Protein AF-A0A3P6RA27-F1 (afdb_monomer_lite)

Sequence (136 aa):
MIRNFPKHPKLVFAFSMSYLLFIHFYRWMILTSYYLDITGPMMVAVQKITTVAFSLHDGRVKKKEELSELQEREAITELPSLSEYISYVFNFQTALTGPVNFYSDYIAFIDGVHVVRTKEGKVPRKFVVKSVSLFT

Structure (mmCIF, N/CA/C/O backbone):
data_AF-A0A3P6RA27-F1
#
_entry.id   AF-A0A3P6RA27-F1
#
loop_
_atom_site.group_PDB
_atom_site.id
_atom_site.type_symbol
_atom_site.label_atom_id
_atom_site.label_alt_id
_atom_site.label_comp_id
_atom_site.label_asym_id
_atom_site.label_entity_id
_atom_site.label_seq_id
_atom_site.pdbx_PDB_ins_code
_atom_site.Cartn_x
_atom_site.Cartn_y
_atom_site.Cartn_z
_atom_site.occupancy
_atom_site.B_iso_or_equiv
_atom_site.auth_seq_id
_atom_site.auth_comp_id
_atom_site.auth_asym_id
_atom_site.auth_atom_id
_atom_site.pdbx_PDB_model_num
ATOM 1 N N . MET A 1 1 ? -13.675 -19.217 9.299 1.00 39.56 1 MET A N 1
ATOM 2 C CA . MET A 1 1 ? -12.672 -19.954 10.101 1.00 39.56 1 MET A CA 1
ATOM 3 C C . MET A 1 1 ? -11.304 -19.863 9.417 1.00 39.56 1 MET A C 1
ATOM 5 O O . MET A 1 1 ? -10.940 -20.759 8.678 1.00 39.56 1 MET A O 1
ATOM 9 N N . ILE A 1 2 ? -10.558 -18.769 9.620 1.00 46.12 2 ILE A N 1
ATOM 10 C CA . ILE A 1 2 ? -9.122 -18.671 9.283 1.00 46.12 2 ILE A CA 1
ATOM 11 C C . ILE A 1 2 ? -8.466 -17.996 10.492 1.00 46.12 2 ILE A C 1
ATOM 13 O O . ILE A 1 2 ? -8.526 -16.780 10.643 1.00 46.12 2 ILE A O 1
ATOM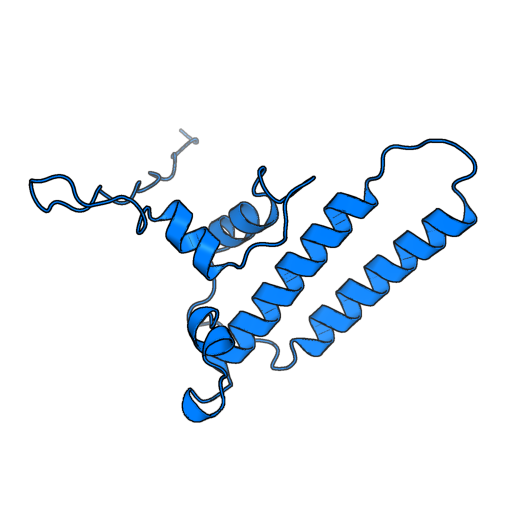 17 N N . ARG A 1 3 ? -7.964 -18.812 11.429 1.00 51.16 3 ARG A N 1
ATOM 18 C CA . ARG A 1 3 ? -7.593 -18.389 12.796 1.00 51.16 3 ARG A CA 1
ATOM 19 C C . ARG A 1 3 ? -6.135 -17.924 12.939 1.00 51.16 3 ARG A C 1
ATOM 21 O O . ARG A 1 3 ? -5.746 -17.520 14.026 1.00 51.16 3 ARG A O 1
ATOM 28 N N . ASN A 1 4 ? -5.343 -17.947 11.865 1.00 49.09 4 ASN A N 1
ATOM 29 C CA . ASN A 1 4 ? -3.896 -17.704 11.910 1.00 49.09 4 ASN A CA 1
ATOM 30 C C . ASN A 1 4 ? -3.463 -16.638 10.891 1.00 49.09 4 ASN A C 1
ATOM 32 O O . ASN A 1 4 ? -2.715 -16.930 9.962 1.00 49.09 4 ASN A O 1
ATOM 36 N N . PHE A 1 5 ? -3.937 -15.399 11.048 1.00 54.56 5 PHE A N 1
ATOM 37 C CA . PHE A 1 5 ? -3.316 -14.280 10.336 1.00 54.56 5 PHE A CA 1
ATOM 38 C C . PHE A 1 5 ? -1.900 -14.052 10.883 1.00 54.56 5 PHE A C 1
ATOM 40 O O . PHE A 1 5 ? -1.728 -14.056 12.107 1.00 54.56 5 PHE A O 1
ATOM 47 N N . PRO A 1 6 ? -0.879 -13.872 10.026 1.00 53.84 6 PRO A N 1
ATOM 48 C CA . PRO A 1 6 ? 0.467 -13.579 10.492 1.00 53.84 6 PRO A CA 1
ATOM 49 C C . PRO A 1 6 ? 0.434 -12.280 11.301 1.00 53.84 6 PRO A C 1
ATOM 51 O O . PRO A 1 6 ? 0.137 -11.212 10.774 1.00 53.84 6 PRO A O 1
ATOM 54 N N . LYS A 1 7 ? 0.766 -12.367 12.594 1.00 61.12 7 LYS A N 1
ATOM 55 C CA . LYS A 1 7 ? 0.785 -11.236 13.544 1.00 61.12 7 LYS A CA 1
ATOM 56 C C . LYS A 1 7 ? 1.835 -10.164 13.204 1.00 61.12 7 LYS A C 1
ATOM 58 O O . LYS A 1 7 ? 2.013 -9.208 13.948 1.00 61.12 7 LYS A O 1
ATOM 63 N N . HIS A 1 8 ? 2.579 -10.339 12.114 1.00 69.44 8 HIS A N 1
ATOM 64 C CA . HIS A 1 8 ? 3.754 -9.547 11.779 1.00 69.44 8 HIS A CA 1
ATOM 65 C C . HIS A 1 8 ? 3.682 -9.066 10.322 1.00 69.44 8 HIS A C 1
ATOM 67 O O . HIS A 1 8 ? 4.352 -9.639 9.460 1.00 69.44 8 HIS A O 1
ATOM 73 N N . PRO A 1 9 ? 2.940 -7.977 10.030 1.00 80.25 9 PRO A N 1
ATOM 74 C CA . PRO A 1 9 ? 2.964 -7.322 8.712 1.00 80.25 9 PRO A CA 1
ATOM 75 C C . PRO A 1 9 ? 4.386 -6.910 8.291 1.00 80.25 9 PRO A C 1
ATOM 77 O O . PRO A 1 9 ? 4.700 -6.840 7.106 1.00 80.25 9 PRO A O 1
ATOM 80 N N . LYS A 1 10 ? 5.288 -6.749 9.270 1.00 81.75 10 LYS A N 1
ATOM 81 C CA . LYS A 1 10 ? 6.725 -6.514 9.083 1.00 81.75 10 LYS A CA 1
ATOM 82 C C . LYS A 1 10 ? 7.415 -7.580 8.222 1.00 81.75 10 LYS A C 1
ATOM 84 O O . LYS A 1 10 ? 8.324 -7.233 7.481 1.00 81.75 10 LYS A O 1
ATOM 89 N N . LEU A 1 11 ? 6.997 -8.849 8.294 1.00 84.88 11 LEU A N 1
ATOM 90 C CA . LEU A 1 11 ? 7.580 -9.916 7.469 1.00 84.88 11 LEU A CA 1
ATOM 91 C C . LEU A 1 11 ? 7.183 -9.768 5.998 1.00 84.88 11 LEU A C 1
ATOM 93 O O . LEU A 1 11 ? 8.039 -9.853 5.122 1.00 84.88 11 LEU A O 1
ATOM 97 N N . VAL A 1 12 ? 5.901 -9.492 5.739 1.00 84.56 12 VAL A N 1
ATOM 98 C CA . VAL A 1 12 ? 5.381 -9.235 4.386 1.00 84.56 12 VAL A CA 1
ATOM 99 C C . VAL A 1 12 ? 6.079 -8.020 3.782 1.00 84.56 12 VAL A C 1
ATOM 101 O O . VAL A 1 12 ? 6.522 -8.065 2.636 1.00 84.56 12 VAL A O 1
ATOM 104 N N . PHE A 1 13 ? 6.247 -6.964 4.577 1.00 86.56 13 PHE A N 1
ATOM 105 C CA . PHE A 1 13 ? 6.991 -5.778 4.181 1.00 86.56 13 PHE A CA 1
ATOM 106 C C . PHE A 1 13 ? 8.459 -6.086 3.866 1.00 86.56 13 PHE A C 1
ATOM 108 O O . PHE A 1 13 ? 8.929 -5.745 2.786 1.00 86.56 13 PHE A O 1
ATOM 115 N N . ALA A 1 14 ? 9.178 -6.764 4.766 1.00 88.56 14 ALA A N 1
ATOM 116 C CA . ALA A 1 14 ? 10.590 -7.089 4.572 1.00 88.56 14 ALA A CA 1
ATOM 117 C C . ALA A 1 14 ? 10.814 -7.950 3.320 1.00 88.56 14 ALA A C 1
ATOM 119 O O . ALA A 1 14 ? 11.718 -7.669 2.533 1.00 88.56 14 ALA A O 1
ATOM 120 N N . PHE A 1 15 ? 9.961 -8.952 3.094 1.00 88.94 15 PHE A N 1
ATOM 121 C CA . PHE A 1 15 ? 10.001 -9.783 1.891 1.00 88.94 15 PHE A CA 1
ATOM 122 C C . PHE A 1 15 ? 9.727 -8.965 0.619 1.00 88.94 15 PHE A C 1
ATOM 124 O O . PHE A 1 15 ? 10.492 -9.019 -0.340 1.00 88.94 15 PHE A O 1
ATOM 131 N N . SER A 1 16 ? 8.674 -8.147 0.624 1.00 86.94 16 SER A N 1
ATOM 132 C CA . SER A 1 16 ? 8.287 -7.362 -0.555 1.00 86.94 16 SER A CA 1
ATOM 133 C C . SER A 1 16 ? 9.319 -6.277 -0.894 1.00 86.94 16 SER A C 1
ATOM 135 O O . SER A 1 16 ? 9.634 -6.063 -2.063 1.00 86.94 16 SER A O 1
ATOM 137 N N . MET A 1 17 ? 9.898 -5.628 0.121 1.00 88.94 17 MET A N 1
ATOM 138 C CA . MET A 1 17 ? 10.948 -4.618 -0.043 1.00 88.94 17 MET A CA 1
ATOM 139 C C . MET A 1 17 ? 12.278 -5.210 -0.504 1.00 88.94 17 MET A C 1
ATOM 141 O O . MET A 1 17 ? 12.929 -4.625 -1.365 1.00 88.94 17 MET A O 1
ATOM 145 N N . SER A 1 18 ? 12.686 -6.363 0.034 1.00 90.44 18 SER A N 1
ATOM 146 C CA . SER A 1 18 ? 13.915 -7.041 -0.406 1.00 90.44 18 SER A CA 1
ATOM 147 C C . SER A 1 18 ? 13.814 -7.510 -1.858 1.00 90.44 18 SER A C 1
ATOM 149 O O . SER A 1 18 ? 14.762 -7.335 -2.622 1.00 90.44 18 SER A O 1
ATOM 151 N N . TYR A 1 19 ? 12.645 -8.003 -2.276 1.00 89.19 19 TYR A N 1
ATOM 152 C CA . TYR A 1 19 ? 12.371 -8.327 -3.675 1.00 89.19 19 TYR A CA 1
ATOM 153 C C . TYR A 1 19 ? 12.451 -7.094 -4.593 1.00 89.19 19 TYR A C 1
ATOM 155 O O . TYR A 1 19 ? 13.135 -7.121 -5.619 1.00 89.19 19 TYR A O 1
ATOM 163 N N . LEU A 1 20 ? 11.820 -5.981 -4.199 1.00 88.00 20 LEU A N 1
ATOM 164 C CA . LEU A 1 20 ? 11.894 -4.709 -4.930 1.00 88.00 20 LEU A CA 1
ATOM 165 C C . LEU A 1 20 ? 13.331 -4.197 -5.065 1.00 88.00 20 LEU A C 1
ATOM 167 O O . LEU A 1 20 ? 13.729 -3.765 -6.150 1.00 88.00 20 LEU A O 1
ATOM 171 N N . LEU A 1 21 ? 14.096 -4.261 -3.971 1.00 90.31 21 LEU A N 1
ATOM 172 C CA . LEU A 1 21 ? 15.491 -3.837 -3.909 1.00 90.31 21 LEU A CA 1
ATOM 173 C C . LEU A 1 21 ? 16.354 -4.659 -4.864 1.00 90.31 21 LEU A C 1
ATOM 175 O O . LEU A 1 21 ? 17.126 -4.086 -5.627 1.00 90.31 21 LEU A O 1
ATOM 179 N N . PHE A 1 22 ? 16.186 -5.982 -4.867 1.00 89.12 22 PHE A N 1
ATOM 180 C CA . PHE A 1 22 ? 16.921 -6.870 -5.762 1.00 89.12 22 PHE A CA 1
ATOM 181 C C . PHE A 1 22 ? 16.669 -6.528 -7.236 1.00 89.12 22 PHE A C 1
ATOM 183 O O . PHE A 1 22 ? 17.613 -6.418 -8.014 1.00 89.12 22 PHE A O 1
ATOM 190 N N . ILE A 1 23 ? 15.415 -6.279 -7.619 1.00 87.19 23 ILE A N 1
ATOM 191 C CA . ILE A 1 23 ? 15.055 -5.921 -9.000 1.00 87.19 23 ILE A CA 1
ATOM 192 C C . ILE A 1 23 ? 15.596 -4.544 -9.392 1.00 87.19 23 ILE A C 1
ATOM 194 O O . ILE A 1 23 ? 16.062 -4.357 -10.516 1.00 87.19 23 ILE A O 1
ATOM 198 N N . HIS A 1 24 ? 15.561 -3.574 -8.478 1.00 86.38 24 HIS A N 1
ATOM 199 C CA . HIS A 1 24 ? 16.134 -2.250 -8.718 1.00 86.38 24 HIS A CA 1
ATOM 200 C C . HIS A 1 24 ? 17.655 -2.303 -8.856 1.00 86.38 24 HIS A C 1
ATOM 202 O O . HIS A 1 24 ? 18.211 -1.661 -9.744 1.00 86.38 24 HIS A O 1
ATOM 208 N N . PHE A 1 25 ? 18.314 -3.114 -8.032 1.00 87.12 25 PHE A N 1
ATOM 209 C CA . PHE A 1 25 ? 19.752 -3.338 -8.097 1.00 87.12 25 PHE A CA 1
ATOM 210 C C . PHE A 1 25 ? 20.162 -4.065 -9.387 1.00 87.12 25 PHE A C 1
ATOM 212 O O . PHE A 1 25 ? 21.084 -3.636 -10.076 1.00 87.12 25 PHE A O 1
ATOM 219 N N . TYR A 1 26 ? 19.420 -5.105 -9.777 1.00 84.94 26 TYR A N 1
ATOM 220 C CA . TYR A 1 26 ? 19.611 -5.810 -11.046 1.00 84.94 26 TYR A CA 1
ATOM 221 C C . TYR A 1 26 ? 19.446 -4.869 -12.248 1.00 84.94 26 TYR A C 1
ATOM 223 O O . TYR A 1 26 ? 20.286 -4.855 -13.148 1.00 84.94 26 TYR A O 1
ATOM 231 N N . ARG A 1 27 ? 18.404 -4.022 -12.231 1.00 80.81 27 ARG A N 1
ATOM 232 C CA . ARG A 1 27 ? 18.187 -2.985 -13.249 1.00 80.81 27 ARG A CA 1
ATOM 233 C C . ARG A 1 27 ? 19.374 -2.027 -13.321 1.00 80.81 27 ARG A C 1
ATOM 235 O O . ARG A 1 27 ? 19.874 -1.786 -14.410 1.00 80.81 27 ARG A O 1
ATOM 242 N N . TRP A 1 28 ? 19.847 -1.528 -12.181 1.00 82.88 28 TRP A N 1
ATOM 243 C CA . TRP A 1 28 ? 20.995 -0.619 -12.118 1.00 82.88 28 TRP A CA 1
ATOM 244 C C . TRP A 1 28 ? 22.267 -1.219 -12.737 1.00 82.88 28 TRP A C 1
ATOM 246 O O . TRP A 1 28 ? 23.018 -0.509 -13.397 1.00 82.88 28 TRP A O 1
ATOM 256 N N . MET A 1 29 ? 22.508 -2.521 -12.556 1.00 80.88 29 MET A N 1
ATOM 257 C CA . MET A 1 29 ? 23.712 -3.182 -13.073 1.00 80.88 29 MET A CA 1
ATOM 258 C C . MET A 1 29 ? 23.681 -3.481 -14.579 1.00 80.88 29 MET A C 1
ATOM 260 O O . MET A 1 29 ? 24.739 -3.530 -15.200 1.00 80.88 29 MET A O 1
ATOM 264 N N . ILE A 1 30 ? 22.505 -3.739 -15.160 1.00 76.25 30 ILE A N 1
ATOM 265 C CA . ILE A 1 30 ? 22.386 -4.329 -16.509 1.00 76.25 30 ILE A CA 1
ATOM 266 C C . ILE A 1 30 ? 21.826 -3.350 -17.545 1.00 76.25 30 ILE A C 1
ATOM 268 O O . ILE A 1 30 ? 22.138 -3.472 -18.732 1.00 76.25 30 ILE A O 1
ATOM 272 N N . LEU A 1 31 ? 21.020 -2.365 -17.138 1.00 68.31 31 LEU A N 1
ATOM 273 C CA . LEU A 1 31 ? 20.383 -1.453 -18.087 1.00 68.31 31 LEU A CA 1
ATOM 274 C C . LEU A 1 31 ? 21.376 -0.389 -18.588 1.00 68.31 31 LEU A C 1
ATOM 276 O O . LEU A 1 31 ? 21.612 0.627 -17.944 1.00 68.31 31 LEU A O 1
ATOM 280 N N . THR A 1 32 ? 21.930 -0.615 -19.778 1.00 65.19 32 THR A N 1
ATOM 281 C CA . THR A 1 32 ? 22.734 0.358 -20.546 1.00 65.19 32 THR A CA 1
ATOM 282 C C . THR A 1 32 ? 21.948 1.005 -21.700 1.00 65.19 32 THR A C 1
ATOM 284 O O . THR A 1 32 ? 22.461 1.906 -22.356 1.00 65.19 32 THR A O 1
ATOM 287 N N . SER A 1 33 ? 20.695 0.584 -21.941 1.00 61.69 33 SER A N 1
ATOM 288 C CA . SER A 1 33 ? 19.819 1.061 -23.028 1.00 61.69 33 SER A CA 1
ATOM 289 C C . SER A 1 33 ? 18.358 1.234 -22.567 1.00 61.69 33 SER A C 1
ATOM 291 O O . SER A 1 33 ? 17.960 0.672 -21.546 1.00 61.69 33 SER A O 1
ATOM 293 N N . TYR A 1 34 ? 17.559 2.006 -23.315 1.00 61.28 34 TYR A N 1
ATOM 294 C CA . TYR A 1 34 ? 16.158 2.339 -23.006 1.00 61.28 34 TYR A CA 1
ATOM 295 C C . TYR A 1 34 ? 15.249 1.095 -23.111 1.00 61.28 34 TYR A C 1
ATOM 297 O O . TYR A 1 34 ? 14.945 0.631 -24.208 1.00 61.28 34 TYR A O 1
ATOM 305 N N . TYR A 1 35 ? 14.799 0.570 -21.969 1.00 70.38 35 TYR A N 1
ATOM 306 C CA . TYR A 1 35 ? 13.804 -0.507 -21.861 1.00 70.38 35 TYR A CA 1
ATOM 307 C C . TYR A 1 35 ? 12.530 -0.009 -21.162 1.00 70.38 35 TYR A C 1
ATOM 309 O O . TYR A 1 35 ? 12.56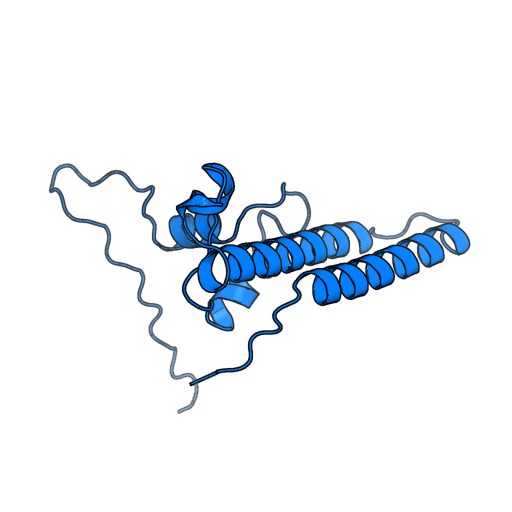0 0.965 -20.412 1.00 70.38 35 TYR A O 1
ATOM 317 N N . LEU A 1 36 ? 11.409 -0.699 -21.400 1.00 70.69 36 LEU A N 1
ATOM 318 C CA . LEU A 1 36 ? 10.122 -0.442 -20.746 1.00 70.69 36 LEU A CA 1
ATOM 319 C C . LEU A 1 36 ? 10.251 -0.627 -19.223 1.00 70.69 36 LEU A C 1
ATOM 321 O O . LEU A 1 36 ? 10.672 -1.688 -18.759 1.00 70.69 36 LEU A O 1
ATOM 325 N N . ASP A 1 37 ? 9.893 0.399 -18.443 1.00 76.00 37 ASP A N 1
ATOM 326 C CA . ASP A 1 37 ? 10.050 0.391 -16.983 1.00 76.00 37 ASP A CA 1
ATOM 327 C C . ASP A 1 37 ? 8.950 -0.432 -16.289 1.00 76.00 37 ASP A C 1
ATOM 329 O O . ASP A 1 37 ? 7.938 0.079 -15.812 1.00 76.00 37 ASP A O 1
ATOM 333 N N . ILE A 1 38 ? 9.168 -1.746 -16.221 1.00 79.81 38 ILE A N 1
ATOM 334 C CA . ILE A 1 38 ? 8.298 -2.702 -15.514 1.00 79.81 38 ILE A CA 1
ATOM 335 C C . ILE A 1 38 ? 8.379 -2.503 -13.991 1.00 79.81 38 ILE A C 1
ATOM 337 O O . ILE A 1 38 ? 7.505 -2.941 -13.242 1.00 79.81 38 ILE A O 1
ATOM 341 N N . THR A 1 39 ? 9.406 -1.808 -13.502 1.00 83.31 39 THR A N 1
ATOM 342 C CA . THR A 1 39 ? 9.648 -1.685 -12.065 1.00 83.31 39 THR A CA 1
ATOM 343 C C . THR A 1 39 ? 8.752 -0.652 -11.395 1.00 83.31 39 THR A C 1
ATOM 345 O O . THR A 1 39 ? 8.457 -0.806 -10.210 1.00 83.31 39 THR A O 1
ATOM 348 N N . GLY A 1 40 ? 8.236 0.323 -12.152 1.00 84.19 40 GLY A N 1
ATOM 349 C CA . GLY A 1 40 ? 7.214 1.266 -11.689 1.00 84.19 40 GLY A CA 1
ATOM 350 C C . GLY A 1 40 ? 5.927 0.560 -11.234 1.00 84.19 40 GLY A C 1
ATOM 351 O O . GLY A 1 40 ? 5.574 0.649 -10.057 1.00 84.19 40 GLY A O 1
ATOM 352 N N . PRO A 1 41 ? 5.263 -0.230 -12.097 1.00 85.75 41 PRO A N 1
ATOM 353 C CA . PRO A 1 41 ? 4.087 -1.014 -11.707 1.00 85.75 41 PRO A CA 1
ATOM 354 C C . PRO A 1 41 ? 4.351 -1.985 -10.547 1.00 85.75 41 PRO A C 1
ATOM 356 O O . PRO A 1 41 ? 3.514 -2.146 -9.657 1.00 85.75 41 PRO A O 1
ATOM 359 N N . MET A 1 42 ? 5.539 -2.601 -10.503 1.00 86.31 42 MET A N 1
ATOM 360 C CA . MET A 1 42 ? 5.931 -3.475 -9.391 1.00 86.31 42 MET A CA 1
ATOM 361 C C . MET A 1 42 ? 6.075 -2.712 -8.068 1.00 86.31 42 MET A C 1
ATOM 363 O O . MET A 1 42 ? 5.692 -3.233 -7.019 1.00 86.31 42 MET A O 1
ATOM 367 N N . MET A 1 43 ? 6.583 -1.477 -8.107 1.00 88.50 43 MET A N 1
ATOM 368 C CA . MET A 1 43 ? 6.674 -0.608 -6.934 1.00 88.50 43 MET A CA 1
ATOM 369 C C . MET A 1 43 ? 5.291 -0.325 -6.354 1.00 88.50 43 MET A C 1
ATOM 371 O O . MET A 1 43 ? 5.069 -0.526 -5.158 1.00 88.50 43 MET A O 1
ATOM 375 N N . VAL A 1 44 ? 4.348 0.055 -7.216 1.00 88.94 44 VAL A N 1
ATOM 376 C CA . VAL A 1 44 ? 2.979 0.362 -6.798 1.00 88.94 44 VAL A CA 1
ATOM 377 C C . VAL A 1 44 ? 2.270 -0.879 -6.255 1.00 88.94 44 VAL A C 1
ATOM 379 O O . VAL A 1 44 ? 1.594 -0.807 -5.227 1.00 88.94 44 VAL A O 1
ATOM 382 N N . ALA A 1 45 ? 2.478 -2.045 -6.873 1.00 88.81 45 ALA A N 1
ATOM 383 C CA . ALA A 1 45 ? 1.942 -3.304 -6.366 1.00 88.81 45 ALA A CA 1
ATOM 384 C C . ALA A 1 45 ? 2.442 -3.604 -4.942 1.00 88.81 45 ALA A C 1
ATOM 386 O O . ALA A 1 45 ? 1.630 -3.866 -4.054 1.00 88.81 45 ALA A O 1
ATOM 387 N N . VAL A 1 46 ? 3.750 -3.499 -4.676 1.00 89.94 46 VAL A N 1
ATOM 388 C CA . VAL A 1 46 ? 4.296 -3.730 -3.325 1.00 89.94 46 VAL A CA 1
ATOM 389 C C . VAL A 1 46 ? 3.752 -2.727 -2.311 1.00 89.94 46 VAL A C 1
ATOM 391 O O . VAL A 1 46 ? 3.414 -3.125 -1.193 1.00 89.94 46 VAL A O 1
ATOM 394 N N . GLN A 1 47 ? 3.629 -1.452 -2.685 1.00 90.25 47 GLN A N 1
ATOM 395 C CA . GLN A 1 47 ? 3.042 -0.435 -1.812 1.00 90.25 47 GLN A CA 1
ATOM 396 C C . GLN A 1 47 ? 1.602 -0.806 -1.435 1.00 90.25 47 GLN A C 1
ATOM 398 O O . GLN A 1 47 ? 1.273 -0.850 -0.253 1.00 90.25 47 GLN A O 1
ATOM 403 N N . LYS A 1 48 ? 0.766 -1.185 -2.409 1.00 90.00 48 LYS A N 1
ATOM 404 C CA . LYS A 1 48 ? -0.632 -1.586 -2.175 1.00 90.00 48 LYS A CA 1
ATOM 405 C C . LYS A 1 48 ? -0.746 -2.830 -1.292 1.00 90.00 48 LYS A C 1
ATOM 407 O O . LYS A 1 48 ? -1.580 -2.856 -0.388 1.00 90.00 48 LYS A O 1
ATOM 412 N N . ILE A 1 49 ? 0.103 -3.836 -1.517 1.00 89.81 49 ILE A N 1
ATOM 413 C CA . ILE A 1 49 ? 0.145 -5.075 -0.719 1.00 89.81 49 ILE A CA 1
ATOM 414 C C . ILE A 1 49 ? 0.554 -4.774 0.726 1.00 89.81 49 ILE A C 1
ATOM 416 O O . ILE A 1 49 ? -0.078 -5.248 1.670 1.00 89.81 49 ILE A O 1
ATOM 420 N N . THR A 1 50 ? 1.597 -3.963 0.894 1.00 89.75 50 THR A N 1
ATOM 421 C CA . THR A 1 50 ? 2.120 -3.563 2.202 1.00 89.75 50 THR A CA 1
ATOM 422 C C . THR A 1 50 ? 1.071 -2.791 2.993 1.00 89.75 50 THR A C 1
ATOM 424 O O . THR A 1 50 ? 0.8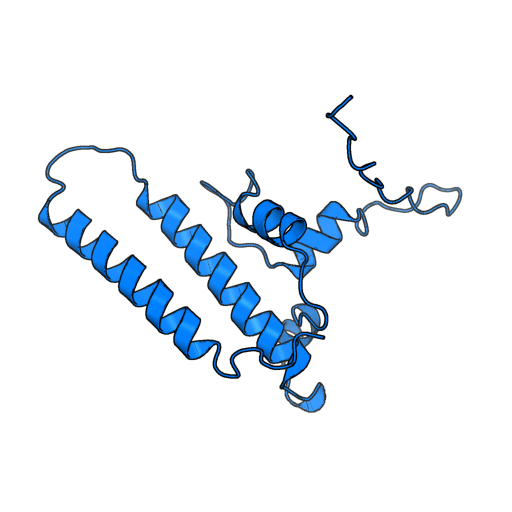01 -3.135 4.143 1.00 89.75 50 THR A O 1
ATOM 427 N N . THR A 1 51 ? 0.435 -1.795 2.372 1.00 89.69 51 THR A N 1
ATOM 428 C CA . THR A 1 51 ? -0.611 -0.988 3.005 1.00 89.69 51 THR A CA 1
ATOM 429 C C . THR A 1 51 ? -1.771 -1.858 3.478 1.00 89.69 51 THR A C 1
ATOM 431 O O . THR A 1 51 ? -2.150 -1.769 4.640 1.00 89.69 51 THR A O 1
ATOM 434 N N . VAL A 1 52 ? -2.270 -2.778 2.644 1.00 89.31 52 VAL A N 1
ATOM 435 C CA . VAL A 1 52 ? -3.336 -3.715 3.046 1.00 89.31 52 VAL A CA 1
ATOM 436 C C . VAL A 1 52 ? -2.907 -4.593 4.221 1.00 89.31 52 VAL A C 1
ATOM 438 O O . VAL A 1 52 ? -3.691 -4.800 5.145 1.00 89.31 52 VAL A O 1
ATOM 441 N N . ALA A 1 53 ? -1.667 -5.089 4.226 1.00 88.19 53 ALA A N 1
ATOM 442 C CA . ALA A 1 53 ? -1.161 -5.912 5.322 1.00 88.19 53 ALA A CA 1
ATOM 443 C C . ALA A 1 53 ? -1.113 -5.144 6.656 1.00 88.19 53 ALA A C 1
ATOM 445 O O . ALA A 1 53 ? -1.476 -5.701 7.695 1.00 88.19 53 ALA A O 1
ATOM 446 N N . PHE A 1 54 ? -0.698 -3.873 6.638 1.00 87.12 54 PHE A N 1
ATOM 447 C CA . PHE A 1 54 ? -0.691 -3.021 7.831 1.00 87.12 54 PHE A CA 1
ATOM 448 C C . PHE A 1 54 ? -2.100 -2.603 8.260 1.00 87.12 54 PHE A C 1
ATOM 450 O O . PHE A 1 54 ? -2.422 -2.745 9.435 1.00 87.12 54 PHE A O 1
ATOM 457 N N . SER A 1 55 ? -2.963 -2.197 7.329 1.00 87.75 55 SER A N 1
ATOM 458 C CA . SER A 1 55 ? -4.367 -1.868 7.600 1.00 87.75 55 SER A CA 1
ATOM 459 C C . SER A 1 55 ? -5.146 -3.041 8.202 1.00 87.75 55 SER A C 1
ATOM 461 O O . SER A 1 55 ? -5.949 -2.857 9.116 1.00 87.75 55 SER A O 1
ATOM 463 N N . LEU A 1 56 ? -4.891 -4.267 7.734 1.00 87.69 56 LEU A N 1
ATOM 464 C CA . LEU A 1 56 ? -5.508 -5.483 8.269 1.00 87.69 56 LEU A CA 1
ATOM 465 C C . LEU A 1 56 ? -4.980 -5.838 9.664 1.00 87.69 56 LEU A C 1
ATOM 467 O O . LEU A 1 56 ? -5.727 -6.310 10.520 1.00 87.69 56 LEU A O 1
ATOM 471 N N . HIS A 1 57 ? -3.685 -5.625 9.900 1.00 85.31 57 HIS A N 1
ATOM 472 C CA . HIS A 1 57 ? -3.107 -5.788 11.228 1.00 85.31 57 HIS A CA 1
ATOM 473 C C . HIS A 1 57 ? -3.695 -4.766 12.211 1.00 85.31 57 HIS A C 1
ATOM 475 O O . HIS A 1 57 ? -4.089 -5.137 13.316 1.00 85.31 57 HIS A O 1
ATOM 481 N N . ASP A 1 58 ? -3.797 -3.502 11.802 1.00 85.50 58 ASP A N 1
ATOM 482 C CA . ASP A 1 58 ? -4.323 -2.420 12.631 1.00 85.50 58 ASP A CA 1
ATOM 483 C C . ASP A 1 58 ? -5.811 -2.631 12.964 1.00 85.50 58 ASP A C 1
ATOM 485 O O . ASP A 1 58 ? -6.191 -2.458 14.118 1.00 85.50 58 ASP A O 1
ATOM 489 N N . GLY A 1 59 ? -6.627 -3.133 12.029 1.00 82.31 59 GLY A N 1
ATOM 490 C CA . GLY A 1 59 ? -8.044 -3.431 12.282 1.00 82.31 59 GLY A CA 1
ATOM 491 C C . GLY A 1 59 ? -8.333 -4.698 13.099 1.00 82.31 59 GLY A C 1
ATOM 492 O O . GLY A 1 59 ? -9.442 -4.844 13.612 1.00 82.31 59 GLY A O 1
ATOM 493 N N . ARG A 1 60 ? -7.372 -5.625 13.237 1.00 80.00 60 ARG A N 1
ATOM 494 C CA . ARG A 1 60 ? -7.575 -6.910 13.943 1.00 80.00 60 ARG A CA 1
ATOM 495 C C . ARG A 1 60 ? -6.807 -7.066 15.247 1.00 80.00 60 ARG A C 1
ATOM 497 O O . ARG A 1 60 ? -7.209 -7.874 16.081 1.00 80.00 60 ARG A O 1
ATOM 504 N N . VAL A 1 61 ? -5.675 -6.382 15.395 1.00 77.38 61 VAL A N 1
ATOM 505 C CA . VAL A 1 61 ? -4.737 -6.606 16.507 1.00 77.38 61 VAL A CA 1
ATOM 506 C C . VAL A 1 61 ? -4.687 -5.418 17.461 1.00 77.38 61 VAL A C 1
ATOM 508 O O . VAL A 1 61 ? -4.556 -5.630 18.666 1.00 77.38 61 VAL A O 1
ATOM 511 N N . LYS A 1 62 ? -4.788 -4.185 16.955 1.00 73.25 62 LYS A N 1
ATOM 512 C CA . LYS A 1 62 ? -4.716 -2.981 17.789 1.00 73.25 62 LYS A CA 1
ATOM 513 C C . LYS A 1 62 ? -6.081 -2.602 18.352 1.00 73.25 62 LYS A C 1
ATOM 515 O O . LYS A 1 62 ? -7.117 -2.826 17.727 1.00 73.25 62 LYS A O 1
ATOM 520 N N . LYS A 1 63 ? -6.073 -2.004 19.543 1.00 73.38 63 LYS A N 1
ATOM 521 C CA . LYS A 1 63 ? -7.264 -1.374 20.121 1.00 73.38 63 LYS A CA 1
ATOM 522 C C . LYS A 1 63 ? -7.501 -0.029 19.445 1.00 73.38 63 LYS A C 1
ATOM 524 O O . LYS A 1 63 ? -6.545 0.661 19.105 1.00 73.38 63 LYS A O 1
ATOM 529 N N . LYS A 1 64 ? -8.769 0.369 19.317 1.00 71.56 64 LYS A N 1
ATOM 530 C CA . LYS A 1 64 ? -9.144 1.664 18.728 1.00 71.56 64 LYS A CA 1
ATOM 531 C C . LYS A 1 64 ? -8.489 2.856 19.429 1.00 71.56 64 LYS A C 1
ATOM 533 O O . LYS A 1 64 ? -8.116 3.810 18.768 1.00 71.56 64 LYS A O 1
ATOM 538 N N . GLU A 1 65 ? -8.283 2.759 20.740 1.00 71.81 65 GLU A N 1
ATOM 539 C CA . GLU A 1 65 ? -7.656 3.809 21.557 1.00 71.81 65 GLU A CA 1
ATOM 540 C C . GLU A 1 65 ? -6.171 4.056 21.225 1.00 71.81 65 GLU A C 1
ATOM 542 O O . GLU A 1 65 ? -5.632 5.101 21.571 1.00 71.81 65 GLU A O 1
ATOM 547 N N . GLU A 1 66 ? -5.500 3.105 20.567 1.00 75.56 66 GLU A N 1
ATOM 548 C CA . GLU A 1 66 ? -4.078 3.192 20.202 1.00 75.56 66 GLU A CA 1
ATOM 549 C C . GLU A 1 66 ? -3.866 3.605 18.735 1.00 75.56 66 GLU A C 1
ATOM 551 O O . GLU A 1 66 ? -2.726 3.702 18.273 1.00 75.56 66 GLU A O 1
ATOM 556 N N . LEU A 1 67 ? -4.950 3.800 17.976 1.00 78.56 67 LEU A N 1
ATOM 557 C CA . LEU A 1 67 ? -4.901 4.133 16.555 1.00 78.56 67 LEU A CA 1
ATOM 558 C C . LEU A 1 67 ? -4.955 5.650 16.355 1.00 78.56 67 LEU A C 1
ATOM 560 O O . LEU A 1 67 ? -5.758 6.351 16.962 1.00 78.56 67 LEU A O 1
ATOM 564 N N . SER A 1 68 ? -4.112 6.158 15.455 1.00 82.62 68 SER A N 1
ATOM 565 C CA . SER A 1 68 ? -4.277 7.510 14.910 1.00 82.62 68 SER A CA 1
ATOM 566 C C . SER A 1 68 ? -5.581 7.602 14.107 1.00 82.62 68 SER A C 1
ATOM 568 O O . SER A 1 68 ? -5.999 6.609 13.516 1.00 82.62 68 SER A O 1
ATOM 570 N N . GLU A 1 69 ? -6.183 8.791 13.999 1.00 82.12 69 GLU A N 1
ATOM 571 C CA . GLU A 1 69 ? -7.421 9.019 13.228 1.00 82.12 69 GLU A CA 1
ATOM 572 C C . GLU A 1 69 ? -7.350 8.469 11.791 1.00 82.12 69 GLU A C 1
ATOM 574 O O . GLU A 1 69 ? -8.316 7.902 11.281 1.00 82.12 69 GLU A O 1
ATOM 579 N N . LEU A 1 70 ? -6.189 8.592 11.137 1.00 80.62 70 LEU A N 1
ATOM 580 C CA . LEU A 1 70 ? -5.972 8.045 9.797 1.00 80.62 70 LEU A CA 1
ATOM 581 C C . LEU A 1 70 ? -5.886 6.514 9.812 1.00 80.62 70 LEU A C 1
ATOM 583 O O . LEU A 1 70 ? -6.440 5.855 8.940 1.00 80.62 70 LEU A O 1
ATOM 587 N N . GLN A 1 71 ? -5.234 5.931 10.818 1.00 80.06 71 GLN A N 1
ATOM 588 C CA . GLN A 1 71 ? -5.162 4.475 10.947 1.00 80.06 71 GLN A CA 1
ATOM 589 C C . GLN A 1 71 ? -6.521 3.870 11.282 1.00 80.06 71 GLN A C 1
ATOM 591 O O . GLN A 1 71 ? -6.808 2.772 10.824 1.00 80.06 71 GLN A O 1
ATOM 596 N N . GLU A 1 72 ? -7.352 4.569 12.056 1.00 82.69 72 GLU A N 1
ATOM 597 C CA . GLU A 1 72 ? -8.715 4.132 12.345 1.00 82.69 72 GLU A CA 1
ATOM 598 C C . GLU A 1 72 ? -9.588 4.159 11.085 1.00 82.69 72 GLU A C 1
ATOM 600 O O . GLU A 1 72 ? -10.311 3.196 10.833 1.00 82.69 72 GLU A O 1
ATOM 605 N N . ARG A 1 73 ? -9.494 5.216 10.265 1.00 83.19 73 ARG A N 1
ATOM 606 C CA . ARG A 1 73 ? -10.214 5.291 8.980 1.00 83.19 73 ARG A CA 1
ATOM 607 C C . ARG A 1 73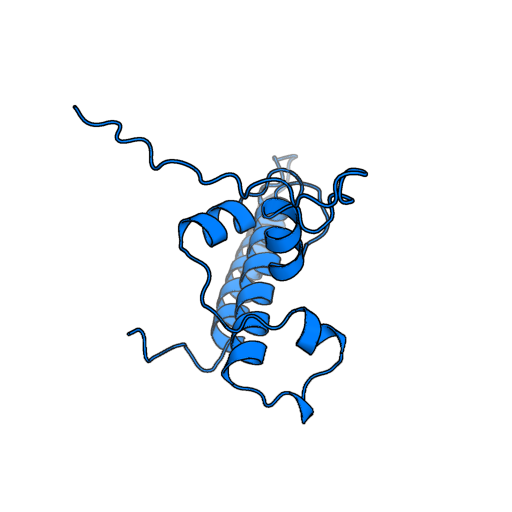 ? -9.813 4.176 8.020 1.00 83.19 73 ARG A C 1
ATOM 609 O O . ARG A 1 73 ? -10.681 3.567 7.403 1.00 83.19 73 ARG A O 1
ATOM 616 N N . GLU A 1 74 ? -8.518 3.891 7.940 1.00 85.56 74 GLU A N 1
ATOM 617 C CA . GLU A 1 74 ? -7.960 2.901 7.015 1.00 85.56 74 GLU A CA 1
ATOM 618 C C . GLU A 1 74 ? -7.879 1.480 7.590 1.00 85.56 74 GLU A C 1
ATOM 620 O O . GLU A 1 74 ? -7.328 0.581 6.946 1.00 85.56 74 GLU A O 1
ATOM 625 N N . ALA A 1 75 ? -8.397 1.256 8.800 1.00 84.75 75 ALA A N 1
ATOM 626 C CA . ALA A 1 75 ? -8.365 -0.042 9.458 1.00 84.75 75 ALA A CA 1
ATOM 627 C C . ALA A 1 75 ? -9.305 -1.034 8.763 1.00 84.75 75 ALA A C 1
ATOM 629 O O . ALA A 1 75 ? -10.507 -0.811 8.626 1.00 84.75 75 ALA A O 1
ATOM 630 N N . ILE A 1 76 ? -8.761 -2.191 8.384 1.00 84.50 76 ILE A N 1
ATOM 631 C CA . ILE A 1 76 ? -9.525 -3.271 7.760 1.00 84.50 76 ILE A CA 1
ATOM 632 C C . ILE A 1 76 ? -9.840 -4.318 8.831 1.00 84.50 76 ILE A C 1
ATOM 634 O O . ILE A 1 76 ? -8.959 -5.047 9.289 1.00 84.50 76 ILE A O 1
ATOM 638 N N . THR A 1 77 ? -11.103 -4.402 9.240 1.00 81.56 77 THR A N 1
ATOM 639 C CA . THR A 1 77 ? -11.583 -5.393 10.219 1.00 81.56 77 THR A CA 1
ATOM 640 C C . THR A 1 77 ? -11.819 -6.762 9.574 1.00 81.56 77 THR A C 1
ATOM 642 O O . THR A 1 77 ? -11.372 -7.800 10.081 1.00 81.56 77 THR A O 1
ATOM 645 N N . GLU A 1 78 ? -12.472 -6.766 8.414 1.00 81.44 78 GLU A N 1
ATOM 646 C CA . GLU A 1 78 ? -12.823 -7.970 7.662 1.00 81.44 78 GLU A CA 1
ATOM 647 C C . GLU A 1 78 ? -11.829 -8.274 6.548 1.00 81.44 78 GLU A C 1
ATOM 649 O O . GLU A 1 78 ? -11.297 -7.381 5.898 1.00 81.44 78 GLU A O 1
ATOM 654 N N . LEU A 1 79 ? -11.570 -9.561 6.315 1.00 81.56 79 LEU A N 1
ATOM 655 C CA . LEU A 1 79 ? -10.623 -9.942 5.276 1.00 81.56 79 LEU A CA 1
ATOM 656 C C . LEU A 1 79 ? -11.237 -9.681 3.891 1.00 81.56 79 LEU A C 1
ATOM 658 O O . LEU A 1 79 ? -12.327 -10.200 3.643 1.00 81.56 79 LEU A O 1
ATOM 662 N N . PRO A 1 80 ? -10.549 -8.965 2.982 1.00 83.12 80 PRO A N 1
ATOM 663 C CA . PRO A 1 80 ? -11.018 -8.815 1.612 1.00 83.12 80 PRO A CA 1
ATOM 664 C C . PRO A 1 80 ? -11.159 -10.176 0.929 1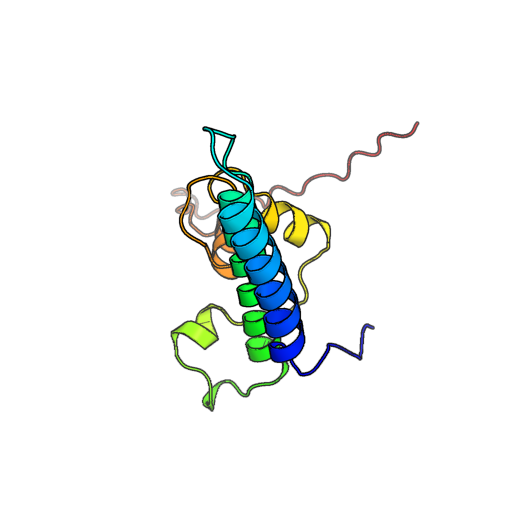.00 83.12 80 PRO A C 1
ATOM 666 O O . PRO A 1 80 ? -10.329 -11.072 1.120 1.00 83.12 80 PRO A O 1
ATOM 669 N N . SER A 1 81 ? -12.196 -10.332 0.105 1.00 87.25 81 SER A N 1
ATOM 670 C CA . SER A 1 81 ? -12.302 -11.504 -0.764 1.00 87.25 81 SER A CA 1
ATOM 671 C C . SER A 1 81 ? -11.172 -11.509 -1.799 1.00 87.25 81 SER A C 1
ATOM 673 O O . SER A 1 81 ? -10.610 -10.468 -2.146 1.00 87.25 81 SER A O 1
ATOM 675 N N . LEU A 1 82 ? -10.838 -12.689 -2.334 1.00 85.75 82 LEU A N 1
ATOM 676 C CA . LEU A 1 82 ? -9.771 -12.817 -3.332 1.00 85.75 82 LEU A CA 1
ATOM 677 C C . LEU A 1 82 ? -10.033 -11.938 -4.567 1.00 85.75 82 LEU A C 1
ATOM 679 O O . LEU A 1 82 ? -9.113 -11.308 -5.082 1.00 85.75 82 LEU A O 1
ATOM 683 N N . SER A 1 83 ? -11.288 -11.862 -5.015 1.00 87.00 83 SER A N 1
ATOM 684 C CA . SER A 1 83 ? -11.691 -11.027 -6.148 1.00 87.00 83 SER A CA 1
ATOM 685 C C . SER A 1 83 ? -11.532 -9.538 -5.862 1.00 87.00 83 SER A C 1
ATOM 687 O O . SER A 1 83 ? -10.991 -8.823 -6.699 1.00 87.00 83 SER A O 1
ATOM 689 N N . GLU A 1 84 ? -11.949 -9.067 -4.683 1.00 87.50 84 GLU A N 1
ATOM 690 C CA . GLU A 1 84 ? -11.796 -7.657 -4.295 1.00 87.50 84 GLU A CA 1
ATOM 691 C C . GLU A 1 84 ? -10.322 -7.279 -4.166 1.00 87.50 84 GLU A C 1
ATOM 693 O O . GLU A 1 84 ? -9.914 -6.213 -4.619 1.00 87.50 84 GLU A O 1
ATOM 698 N N . TYR A 1 85 ? -9.508 -8.179 -3.613 1.00 88.50 85 TYR A N 1
ATOM 699 C CA . TYR A 1 85 ? -8.072 -7.979 -3.488 1.00 88.50 85 TYR A CA 1
ATOM 700 C C . TYR A 1 85 ? -7.373 -7.886 -4.851 1.00 88.50 85 TYR A C 1
ATOM 702 O O . TYR A 1 85 ? -6.614 -6.947 -5.087 1.00 88.50 85 TYR A O 1
ATOM 710 N N . ILE A 1 86 ? -7.654 -8.813 -5.774 1.00 88.62 86 ILE A N 1
ATOM 711 C CA . ILE A 1 86 ? -7.096 -8.777 -7.137 1.00 88.62 86 ILE A CA 1
ATOM 712 C C . ILE A 1 86 ? -7.566 -7.513 -7.866 1.00 88.62 86 ILE A C 1
ATOM 714 O O . ILE A 1 86 ? -6.754 -6.813 -8.469 1.00 88.62 86 ILE A O 1
ATOM 718 N N . SER A 1 87 ? -8.854 -7.184 -7.762 1.00 90.25 87 SER A N 1
ATOM 719 C CA . SER A 1 87 ? -9.441 -5.989 -8.374 1.00 90.25 87 SER A CA 1
ATOM 720 C C . SER A 1 87 ? -8.814 -4.698 -7.834 1.00 90.25 87 SER A C 1
ATOM 722 O O . SER A 1 87 ? -8.519 -3.778 -8.597 1.00 90.25 87 SER A O 1
ATOM 724 N N . TYR A 1 88 ? -8.525 -4.649 -6.531 1.00 89.31 88 TYR A N 1
ATOM 725 C CA . TYR A 1 88 ? -7.791 -3.552 -5.912 1.00 89.31 88 TYR A CA 1
ATOM 726 C C . TYR A 1 88 ? -6.366 -3.458 -6.453 1.00 89.31 88 TYR A C 1
ATOM 728 O O . TYR A 1 88 ? -5.975 -2.386 -6.913 1.00 89.31 88 TYR A O 1
ATOM 736 N N . VAL A 1 89 ? -5.590 -4.550 -6.438 1.00 88.44 89 VAL A N 1
ATOM 737 C CA . VAL A 1 89 ? -4.182 -4.555 -6.878 1.00 88.44 89 VAL A CA 1
ATOM 738 C C . VAL A 1 89 ? -4.064 -4.114 -8.339 1.00 88.44 89 VAL A C 1
ATOM 740 O O . VAL A 1 89 ? -3.296 -3.194 -8.625 1.00 88.44 89 VAL A O 1
ATOM 743 N N . PHE A 1 90 ? -4.892 -4.672 -9.226 1.00 86.69 90 PHE A N 1
ATOM 744 C CA . PHE A 1 90 ? -4.879 -4.412 -10.671 1.00 86.69 90 PHE A CA 1
ATOM 745 C C . PHE A 1 90 ? -5.805 -3.275 -11.126 1.00 86.69 90 PHE A C 1
ATOM 747 O O . PHE A 1 90 ? -6.106 -3.162 -12.314 1.00 86.69 90 PHE A O 1
ATOM 754 N N . ASN A 1 91 ? -6.245 -2.402 -10.215 1.00 87.00 91 ASN A N 1
ATOM 755 C CA . ASN A 1 91 ? -7.032 -1.228 -10.584 1.00 87.00 91 ASN A CA 1
ATOM 756 C C . ASN A 1 91 ? -6.281 -0.358 -11.611 1.00 87.00 91 ASN A C 1
ATOM 758 O O . ASN A 1 91 ? -5.258 0.241 -11.274 1.00 87.00 91 ASN A O 1
ATOM 762 N N . PHE A 1 92 ? -6.810 -0.248 -12.835 1.00 79.06 92 PHE A N 1
ATOM 763 C CA . PHE A 1 92 ? -6.116 0.379 -13.969 1.00 79.06 92 PHE A CA 1
ATOM 764 C C . PHE A 1 92 ? -5.677 1.824 -13.689 1.00 79.06 92 PHE A C 1
ATOM 766 O O . PHE A 1 92 ? -4.631 2.250 -14.170 1.00 79.06 92 PHE A O 1
ATOM 773 N N . GLN A 1 93 ? -6.450 2.560 -12.882 1.00 80.44 93 GLN A N 1
ATOM 774 C CA . GLN A 1 93 ? -6.165 3.959 -12.560 1.00 80.44 93 GLN A CA 1
ATOM 775 C C . GLN A 1 93 ? -4.888 4.124 -11.735 1.00 80.44 93 GLN A C 1
ATOM 777 O O . GLN A 1 93 ? -4.162 5.097 -11.915 1.00 80.44 93 GLN A O 1
ATOM 782 N N . THR A 1 94 ? -4.612 3.181 -10.830 1.00 82.50 94 THR A N 1
ATOM 783 C CA . THR A 1 94 ? -3.477 3.265 -9.901 1.00 82.50 94 THR A CA 1
ATOM 784 C C . THR A 1 94 ? -2.416 2.201 -10.147 1.00 82.50 94 THR A C 1
ATOM 786 O O . THR A 1 94 ? -1.392 2.226 -9.488 1.00 82.50 94 THR A O 1
ATOM 789 N N . ALA A 1 95 ? -2.601 1.285 -11.102 1.00 78.12 95 ALA A N 1
ATOM 790 C CA . ALA A 1 95 ? -1.643 0.210 -11.368 1.00 78.12 95 ALA A CA 1
ATOM 791 C C . ALA A 1 95 ? -0.369 0.665 -12.106 1.00 78.12 95 ALA A C 1
ATOM 793 O O . ALA A 1 95 ? 0.680 0.058 -11.910 1.00 78.12 95 ALA A O 1
ATOM 794 N N . LEU A 1 96 ? -0.450 1.695 -12.962 1.00 72.00 96 LEU A N 1
ATOM 795 C CA . LEU A 1 96 ? 0.658 2.085 -13.852 1.00 72.00 96 LEU A CA 1
ATOM 796 C C . LEU A 1 96 ? 1.207 3.495 -13.597 1.00 72.00 96 LEU A C 1
ATOM 798 O O . LEU A 1 96 ? 2.417 3.683 -13.662 1.00 72.00 96 LEU A O 1
ATOM 802 N N . THR A 1 97 ? 0.350 4.484 -13.325 1.00 65.50 97 THR A N 1
ATOM 803 C CA . THR A 1 97 ? 0.773 5.900 -13.235 1.00 65.50 97 THR A CA 1
ATOM 804 C C . THR A 1 97 ? 0.052 6.705 -12.151 1.00 65.50 97 THR A C 1
ATOM 806 O O . THR A 1 97 ? 0.173 7.928 -12.117 1.00 65.50 97 THR A O 1
ATOM 809 N N . GLY A 1 98 ? -0.743 6.056 -11.299 1.00 73.12 98 GLY A N 1
ATOM 810 C CA . GLY A 1 98 ? -1.539 6.734 -10.276 1.00 73.12 98 GLY A CA 1
ATOM 811 C C . GLY A 1 98 ? -0.896 6.678 -8.888 1.00 73.12 98 GLY A C 1
ATOM 812 O O . GLY A 1 98 ? -0.128 5.757 -8.606 1.00 73.12 98 GLY A O 1
ATOM 813 N N . PRO A 1 99 ? -1.216 7.634 -8.000 1.00 79.75 99 PRO A N 1
ATOM 814 C CA . PRO A 1 99 ? -0.812 7.559 -6.602 1.00 79.75 99 PRO A CA 1
ATOM 815 C C . PRO A 1 99 ? -1.410 6.314 -5.933 1.00 79.75 99 PRO A C 1
ATOM 817 O O . PRO A 1 99 ? -2.489 5.842 -6.300 1.00 79.75 99 PRO A O 1
ATOM 820 N N . VAL A 1 100 ? -0.706 5.788 -4.930 1.00 82.81 100 VAL A N 1
ATOM 821 C CA . VAL A 1 100 ? -1.189 4.654 -4.136 1.00 82.81 100 VAL A CA 1
ATOM 822 C C . VAL A 1 100 ? -2.442 5.083 -3.381 1.00 82.81 100 VAL A C 1
ATOM 824 O O . VAL A 1 100 ? -2.409 6.033 -2.604 1.00 82.81 100 VAL A O 1
ATOM 827 N N . ASN A 1 101 ? -3.539 4.370 -3.610 1.00 87.31 101 ASN A N 1
ATOM 828 C CA . ASN A 1 101 ? -4.796 4.540 -2.898 1.00 87.31 101 ASN A CA 1
ATOM 829 C C . ASN A 1 101 ? -4.927 3.497 -1.786 1.00 87.31 101 ASN A C 1
ATOM 831 O O . ASN A 1 101 ? -4.391 2.397 -1.913 1.00 87.31 101 ASN A O 1
ATOM 835 N N . PHE A 1 102 ? -5.656 3.818 -0.719 1.00 88.81 102 PHE A N 1
ATOM 836 C CA . PHE A 1 102 ? -5.968 2.839 0.313 1.00 88.81 102 PHE A CA 1
ATOM 837 C C . PHE A 1 102 ? -7.071 1.875 -0.138 1.00 88.81 102 PHE A C 1
ATOM 839 O O . PHE A 1 102 ? -7.852 2.146 -1.055 1.00 88.81 102 PHE A O 1
ATOM 846 N N . TYR A 1 103 ? -7.132 0.714 0.513 1.00 88.06 103 TYR A N 1
ATOM 847 C CA . TYR A 1 103 ? -8.148 -0.295 0.216 1.00 88.06 103 TYR A CA 1
ATOM 848 C C . TYR A 1 103 ? -9.551 0.137 0.662 1.00 88.06 103 TYR A C 1
ATOM 850 O O . TYR A 1 103 ? -10.523 -0.180 -0.022 1.00 88.06 103 TYR A O 1
ATOM 858 N N . SER A 1 104 ? -9.662 0.874 1.773 1.00 86.12 104 SER A N 1
ATOM 859 C CA . SER A 1 104 ? -10.954 1.351 2.279 1.00 86.12 104 SER A CA 1
ATOM 860 C C . SER A 1 104 ? -11.614 2.306 1.269 1.00 86.12 104 SER A C 1
ATOM 862 O O . SER A 1 104 ? -12.759 2.090 0.868 1.00 86.12 104 SER A O 1
ATOM 864 N N . ASP A 1 105 ? -10.836 3.257 0.746 1.00 87.19 105 ASP A N 1
ATOM 865 C CA . ASP A 1 105 ? -11.234 4.189 -0.308 1.00 87.19 105 ASP A CA 1
ATOM 866 C C . ASP A 1 105 ? -11.617 3.463 -1.597 1.00 87.19 105 ASP A C 1
ATOM 868 O O . ASP A 1 105 ? -12.610 3.801 -2.243 1.00 87.19 105 ASP A O 1
ATOM 872 N N . TYR A 1 106 ? -10.849 2.437 -1.975 1.00 88.19 106 TYR A N 1
ATOM 873 C CA . TYR A 1 106 ? -11.148 1.632 -3.154 1.00 88.19 106 TYR A CA 1
ATOM 874 C C . TYR A 1 106 ? -12.507 0.933 -3.040 1.00 88.19 106 TYR A C 1
ATOM 876 O O . TYR A 1 106 ? -13.303 0.978 -3.976 1.00 88.19 106 TYR A O 1
ATOM 884 N N . ILE A 1 107 ? -12.810 0.325 -1.893 1.00 86.00 107 ILE A N 1
ATOM 885 C CA . ILE A 1 107 ? -14.110 -0.317 -1.679 1.00 86.00 107 ILE A CA 1
ATOM 886 C C . ILE A 1 107 ? -15.233 0.713 -1.595 1.00 86.00 107 ILE A C 1
ATOM 888 O O . ILE A 1 107 ? -16.272 0.506 -2.215 1.00 86.00 107 ILE A O 1
ATOM 892 N N . ALA A 1 108 ? -15.027 1.849 -0.925 1.00 84.19 108 ALA A N 1
ATOM 893 C CA . ALA A 1 108 ? -16.006 2.937 -0.895 1.00 84.19 108 ALA A CA 1
ATOM 894 C C . ALA A 1 108 ? -16.304 3.499 -2.300 1.00 84.19 108 ALA A C 1
ATOM 896 O O . ALA A 1 108 ? -17.434 3.918 -2.593 1.00 84.19 108 ALA A O 1
ATOM 897 N N . PHE A 1 109 ? -15.304 3.482 -3.184 1.00 84.81 109 PHE A N 1
ATOM 898 C CA . PHE A 1 109 ? -15.455 3.807 -4.594 1.00 84.81 109 PHE A CA 1
ATOM 899 C C . PHE A 1 109 ? -16.284 2.750 -5.337 1.00 84.81 109 PHE A C 1
ATOM 901 O O . PHE A 1 109 ? -17.278 3.097 -5.970 1.00 84.81 109 PHE A O 1
ATOM 908 N N . ILE A 1 110 ? -15.955 1.462 -5.215 1.00 83.94 110 ILE A N 1
ATOM 909 C CA . ILE A 1 110 ? -16.708 0.384 -5.879 1.00 83.94 110 ILE A CA 1
ATOM 910 C C . ILE A 1 110 ? -18.158 0.289 -5.371 1.00 83.94 110 ILE A C 1
ATOM 912 O O . ILE A 1 110 ? -19.077 0.083 -6.163 1.00 83.94 110 ILE A O 1
ATOM 916 N N . ASP A 1 111 ? -18.383 0.497 -4.073 1.00 83.06 111 ASP A N 1
ATOM 917 C CA . ASP A 1 111 ? -19.715 0.489 -3.457 1.00 83.06 111 ASP A CA 1
ATOM 918 C C . ASP A 1 111 ? -20.546 1.743 -3.787 1.00 83.06 111 ASP A C 1
ATOM 920 O O . ASP A 1 111 ? -21.743 1.785 -3.492 1.00 83.06 111 ASP A O 1
ATOM 924 N N . GLY A 1 112 ? -19.946 2.770 -4.399 1.00 73.44 112 GLY A N 1
ATOM 925 C CA . GLY A 1 112 ? -20.658 3.986 -4.790 1.00 73.44 112 GLY A CA 1
ATOM 926 C C . GLY A 1 112 ? -21.119 4.839 -3.604 1.00 73.44 112 GLY A C 1
ATOM 927 O O . GLY A 1 112 ? -22.060 5.618 -3.742 1.00 73.44 112 GLY A O 1
ATOM 928 N N . VAL A 1 113 ? -20.467 4.728 -2.439 1.00 67.19 113 VAL A N 1
ATOM 929 C CA . VAL A 1 113 ? -20.830 5.476 -1.212 1.00 67.19 113 VAL A CA 1
ATOM 930 C C . VAL A 1 113 ? -20.696 6.996 -1.408 1.00 67.19 113 VAL A C 1
ATOM 932 O O . VAL A 1 113 ? -21.356 7.785 -0.737 1.00 67.19 113 VAL A O 1
ATOM 935 N N . HIS A 1 114 ? -19.881 7.403 -2.380 1.00 64.00 114 HIS A N 1
ATOM 936 C CA . HIS A 1 114 ? -19.645 8.784 -2.794 1.00 64.00 114 HIS A CA 1
ATOM 937 C C . HIS A 1 114 ? -20.706 9.338 -3.771 1.00 64.00 114 HIS A C 1
ATOM 939 O O . HIS A 1 114 ? -20.671 10.522 -4.108 1.00 64.00 114 HIS A O 1
ATOM 945 N N . VAL A 1 115 ? -21.655 8.516 -4.238 1.00 63.25 115 VAL A N 1
ATOM 946 C CA . VAL A 1 115 ? -22.736 8.963 -5.125 1.00 63.25 115 VAL A CA 1
ATOM 947 C C . VAL A 1 115 ? -23.812 9.653 -4.285 1.00 63.25 115 VAL A C 1
ATOM 949 O O . VAL A 1 115 ? -24.498 9.025 -3.477 1.00 63.25 115 VAL A O 1
ATOM 952 N N . VAL A 1 116 ? -23.961 10.968 -4.475 1.00 59.56 116 VAL A N 1
ATOM 953 C CA . VAL A 1 116 ? -24.996 11.789 -3.826 1.00 59.56 116 VAL A CA 1
ATOM 954 C C . VAL A 1 116 ? -26.367 11.150 -4.060 1.00 59.56 116 VAL A C 1
ATOM 956 O O . VAL A 1 116 ? -26.744 10.884 -5.203 1.00 59.56 116 VAL A O 1
ATOM 959 N N . ARG A 1 117 ? -27.125 10.901 -2.981 1.00 57.72 117 ARG A N 1
ATOM 960 C CA . ARG A 1 117 ? -28.499 10.382 -3.076 1.00 57.72 117 ARG A CA 1
ATOM 961 C C . ARG A 1 117 ? -29.307 11.277 -4.021 1.00 57.72 117 ARG A C 1
ATOM 963 O O . ARG A 1 117 ? -29.377 12.488 -3.820 1.00 57.72 117 ARG A O 1
ATOM 970 N N . THR A 1 118 ? -29.946 10.683 -5.029 1.00 56.81 118 THR A N 1
ATOM 971 C CA . THR A 1 118 ? -30.967 11.363 -5.841 1.00 56.81 118 THR A CA 1
ATOM 972 C C . THR A 1 118 ? -32.021 11.983 -4.914 1.00 56.81 118 THR A C 1
ATOM 974 O O . THR A 1 118 ? -32.244 11.473 -3.816 1.00 56.81 118 THR A O 1
ATOM 977 N N . LYS A 1 119 ? -32.703 13.054 -5.349 1.00 58.62 119 LYS A N 1
ATOM 978 C CA . LYS A 1 119 ? -33.746 13.775 -4.581 1.00 58.62 119 LYS A CA 1
ATOM 979 C C . LYS A 1 119 ? -34.843 12.878 -3.962 1.00 58.62 119 LYS A C 1
ATOM 981 O O . LYS A 1 119 ? -35.554 13.319 -3.072 1.00 58.62 119 LYS A O 1
ATOM 986 N N . GLU A 1 120 ? -34.943 11.620 -4.388 1.00 60.53 120 GLU A N 1
ATOM 987 C CA . GLU A 1 120 ? -35.845 10.578 -3.879 1.00 60.53 120 GLU A CA 1
ATOM 988 C C . GLU A 1 120 ? -35.280 9.741 -2.707 1.00 60.53 120 GLU A C 1
ATOM 990 O O . GLU A 1 120 ? -35.915 8.783 -2.272 1.00 60.53 120 GLU A O 1
ATOM 995 N N . GLY A 1 121 ? -34.078 10.039 -2.199 1.00 57.19 121 GLY A N 1
ATOM 996 C CA . GLY A 1 121 ? -33.507 9.404 -1.001 1.00 57.19 121 GLY A CA 1
ATOM 997 C C . GLY A 1 121 ? -33.082 7.936 -1.154 1.00 57.19 121 GLY A C 1
ATOM 998 O O . GLY A 1 121 ? -32.612 7.334 -0.187 1.00 57.19 121 GLY A O 1
ATOM 999 N N . LYS A 1 122 ? -33.205 7.350 -2.350 1.00 53.41 122 LYS A N 1
ATOM 1000 C CA . LYS A 1 122 ? -32.811 5.963 -2.628 1.00 53.41 122 LYS A CA 1
ATOM 1001 C C . LYS A 1 122 ? -31.302 5.876 -2.856 1.00 53.41 122 LYS A C 1
ATOM 1003 O O . LYS A 1 122 ? -30.755 6.571 -3.709 1.00 53.41 122 LYS A O 1
ATOM 1008 N N . VAL A 1 123 ? -30.635 5.011 -2.093 1.00 57.91 123 VAL A N 1
ATOM 1009 C CA . VAL A 1 123 ? -29.254 4.600 -2.379 1.00 57.91 123 VAL A CA 1
ATOM 1010 C C . VAL A 1 123 ? -29.224 3.840 -3.712 1.00 57.91 123 VAL A C 1
ATOM 1012 O O . VAL A 1 123 ? -30.102 2.996 -3.930 1.00 57.91 123 VAL A O 1
ATOM 1015 N N . PRO A 1 124 ? -28.271 4.119 -4.623 1.00 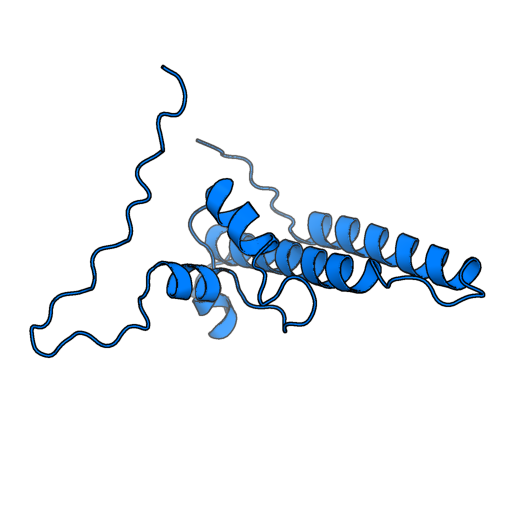54.50 124 PRO A N 1
ATOM 1016 C CA . PRO A 1 124 ? -28.118 3.304 -5.822 1.00 54.50 124 PRO A CA 1
ATOM 1017 C C . PRO A 1 124 ? -27.866 1.852 -5.392 1.00 54.50 124 PRO A C 1
ATOM 1019 O O . PRO A 1 124 ? -27.095 1.591 -4.469 1.00 54.50 124 PRO A O 1
ATOM 1022 N N . ARG A 1 125 ? -28.585 0.897 -5.998 1.00 52.38 125 ARG A N 1
ATOM 1023 C CA . ARG A 1 125 ? -28.429 -0.531 -5.678 1.00 52.38 125 ARG A CA 1
ATOM 1024 C C . ARG A 1 125 ? -26.959 -0.919 -5.857 1.00 52.38 125 ARG A C 1
ATOM 1026 O O . ARG A 1 125 ? -26.416 -0.652 -6.927 1.00 52.38 125 ARG A O 1
ATOM 1033 N N . LYS A 1 126 ? -26.359 -1.590 -4.858 1.00 51.09 126 LYS A N 1
ATOM 1034 C CA . LYS A 1 126 ? -25.073 -2.288 -5.030 1.00 51.09 126 LYS A CA 1
ATOM 1035 C C . LYS A 1 126 ? -25.149 -3.066 -6.342 1.00 51.09 126 LYS A C 1
ATOM 1037 O O . LYS A 1 126 ? -26.102 -3.828 -6.539 1.00 51.09 126 LYS A O 1
ATOM 1042 N N . PHE A 1 127 ? -24.189 -2.859 -7.239 1.00 51.31 127 PHE A N 1
ATOM 1043 C CA . PHE A 1 127 ? -24.049 -3.693 -8.425 1.00 51.31 127 PHE A CA 1
ATOM 1044 C C . PHE A 1 127 ? -23.657 -5.092 -7.945 1.00 51.31 127 PHE A C 1
ATOM 1046 O O . PHE A 1 127 ? -22.485 -5.417 -7.795 1.00 51.31 127 PHE A O 1
ATOM 1053 N N . VAL A 1 128 ? -24.657 -5.916 -7.632 1.00 47.50 128 VAL A N 1
ATOM 1054 C CA . VAL A 1 128 ? -24.464 -7.341 -7.390 1.00 47.50 128 VAL A CA 1
ATOM 1055 C C . VAL A 1 128 ? -24.036 -7.921 -8.728 1.00 47.50 128 VAL A C 1
ATOM 1057 O O . VAL A 1 128 ? -24.867 -8.143 -9.611 1.00 47.50 128 VAL A O 1
ATOM 1060 N N . VAL A 1 129 ? -22.729 -8.113 -8.898 1.00 48.09 129 VAL A N 1
ATOM 1061 C CA . VAL A 1 129 ? -22.179 -8.896 -10.001 1.00 48.09 129 VAL A CA 1
ATOM 1062 C C . VAL A 1 129 ? -22.769 -10.291 -9.840 1.00 48.09 129 VAL A C 1
ATOM 1064 O O . VAL A 1 129 ? -22.354 -11.063 -8.977 1.00 48.09 129 VAL A O 1
ATOM 1067 N N . LYS A 1 130 ? -23.810 -10.601 -10.620 1.00 38.59 130 LYS A N 1
ATOM 1068 C CA . LYS A 1 130 ? -24.289 -11.974 -10.746 1.00 38.59 130 LYS A CA 1
ATOM 1069 C C . LYS A 1 130 ? -23.090 -12.777 -11.230 1.00 38.59 130 LYS A C 1
ATOM 1071 O O . LYS A 1 130 ? -22.592 -12.508 -12.319 1.00 38.59 130 LYS A O 1
ATOM 1076 N N . SER A 1 131 ? -22.612 -13.704 -10.400 1.00 43.78 131 SER A N 1
ATOM 1077 C CA . SER A 1 131 ? -21.638 -14.709 -10.814 1.00 43.78 131 SER A CA 1
ATOM 1078 C C . SER A 1 131 ? -22.148 -15.302 -12.122 1.00 43.78 131 SER A C 1
ATOM 1080 O O . SER A 1 131 ? -23.229 -15.893 -12.171 1.00 43.78 131 SER A O 1
ATOM 1082 N N . VAL A 1 132 ? -21.435 -15.012 -13.207 1.00 50.34 132 VAL A N 1
ATOM 1083 C CA . VAL A 1 132 ? -21.771 -15.531 -14.520 1.00 50.34 132 VAL A CA 1
ATOM 1084 C C . VAL A 1 132 ? -21.479 -17.024 -14.454 1.00 50.34 132 VAL A C 1
ATOM 1086 O O . VAL A 1 132 ? -20.323 -17.441 -14.441 1.00 50.34 132 VAL A O 1
ATOM 1089 N N . SER A 1 133 ? -22.541 -17.821 -14.360 1.00 42.91 133 SER A N 1
ATOM 1090 C CA . SER A 1 133 ? -22.507 -19.253 -14.637 1.00 42.91 133 SER A CA 1
ATOM 1091 C C . SER A 1 133 ? -22.189 -19.416 -16.125 1.00 42.91 133 SER A C 1
ATOM 1093 O O . SER A 1 133 ? -23.072 -19.435 -16.973 1.00 42.91 133 SER A O 1
ATOM 1095 N N . LEU A 1 134 ? -20.897 -19.407 -16.445 1.00 48.66 134 LEU A N 1
ATOM 1096 C CA . LEU A 1 134 ? -20.349 -19.624 -17.782 1.00 48.66 134 LEU A CA 1
ATOM 1097 C C . LEU A 1 134 ? -19.814 -21.058 -17.866 1.00 48.66 134 LEU A C 1
ATOM 1099 O O . LEU A 1 134 ? -18.645 -21.260 -18.140 1.00 48.66 134 LEU A O 1
ATOM 1103 N N . PHE A 1 135 ? -20.657 -22.046 -17.559 1.00 47.25 135 PHE A N 1
ATOM 1104 C CA . PHE A 1 135 ? -20.450 -23.456 -17.910 1.00 47.25 135 PHE A CA 1
ATOM 1105 C C . PHE A 1 135 ? -21.806 -24.168 -17.909 1.00 47.25 135 PHE A C 1
ATOM 1107 O O . PHE A 1 135 ? -22.198 -24.793 -16.923 1.00 47.25 135 PHE A O 1
ATOM 1114 N N . THR A 1 136 ? -22.550 -24.042 -19.005 1.00 45.41 136 THR A N 1
ATOM 1115 C CA . THR A 1 136 ? -23.462 -25.080 -19.510 1.00 45.41 136 THR A CA 1
ATOM 1116 C C . THR A 1 136 ? -23.580 -24.915 -21.016 1.00 45.41 136 THR A C 1
ATOM 1118 O O . THR A 1 136 ? -23.598 -23.745 -21.462 1.00 45.41 136 THR A O 1
#

Secondary structure (DSSP, 8-state):
------S-HHHHHHHHHHHHHHHHHHHHHH--S----THHHHHHHHHHHHHHHHHHHHHHHS-GGGS-HHHHHT---SPPPHHHHHHHHT-HHHHSSSPPPPHHHHHHHHTTTTSPPPTT-PPPP-----------

pLDDT: mean 76.0, std 14.36, range [38.59, 90.44]

Foldseek 3Di:
DPPDDPLPLVVLLVVLVVVLVVVVVVCVVPDPDDDDCPSQLSVLLSVQVSLVSQLASLLDPDDPVPDDPVSNLLRDVDDDDPVLSVCLSPVVQRRHDHDRDGSSVVVCVLQVVVPPQDPVNDDDDRPPPPPPPPDD

Organism: Cylicostephanus goldi (NCBI:txid71465)

Radius of gyration: 18.7 Å; chains: 1; bounding box: 60×39×45 Å

InterPro domains:
  IPR004299 Membrane bound O-acyl transferase, MBOAT [PF03062] (26-115)
  IPR049941 Lysophospholipid acyltransferase 7/Porcupine-like [PTHR13906] (8-134)